Protein AF-A0A653N798-F1 (afdb_monomer_lite)

Structure (mmCIF, N/CA/C/O backbone):
data_AF-A0A653N798-F1
#
_entry.id   AF-A0A653N798-F1
#
loop_
_atom_site.group_PDB
_atom_site.id
_atom_site.type_symbol
_atom_site.label_atom_id
_atom_site.label_alt_id
_atom_site.label_comp_id
_atom_site.label_asym_id
_atom_site.label_entity_id
_atom_site.label_seq_id
_atom_site.pdbx_PDB_ins_code
_atom_site.Cartn_x
_atom_site.Cartn_y
_atom_site.Cartn_z
_atom_site.occupancy
_atom_site.B_iso_or_equiv
_atom_site.auth_seq_id
_atom_site.auth_comp_id
_atom_site.auth_asym_id
_atom_site.auth_atom_id
_atom_site.pdbx_PDB_model_num
ATOM 1 N N . MET A 1 1 ? 17.324 -3.399 -10.625 1.00 62.28 1 MET A N 1
ATOM 2 C CA . MET A 1 1 ? 15.916 -2.979 -10.797 1.00 62.28 1 MET A CA 1
ATOM 3 C C . MET A 1 1 ? 15.887 -1.470 -10.972 1.00 62.28 1 MET A C 1
ATOM 5 O O . MET A 1 1 ? 16.654 -0.811 -10.271 1.00 62.28 1 MET A O 1
ATOM 9 N N . PRO A 1 2 ? 15.080 -0.922 -11.895 1.00 86.00 2 PRO A N 1
ATOM 10 C CA . PRO A 1 2 ? 14.890 0.522 -12.011 1.00 86.00 2 PRO A CA 1
ATOM 11 C C . PRO A 1 2 ? 14.485 1.112 -10.656 1.00 86.00 2 PRO A C 1
ATOM 13 O O . PRO A 1 2 ? 13.701 0.500 -9.929 1.00 86.00 2 PRO A O 1
ATOM 16 N N . TYR A 1 3 ? 14.994 2.297 -10.317 1.00 88.75 3 TYR A N 1
ATOM 17 C CA . TYR A 1 3 ? 14.675 2.965 -9.050 1.00 88.75 3 TYR A CA 1
ATOM 18 C C . TYR A 1 3 ? 13.157 3.156 -8.877 1.00 88.75 3 TYR A C 1
ATOM 20 O O . TYR A 1 3 ? 12.639 2.947 -7.784 1.00 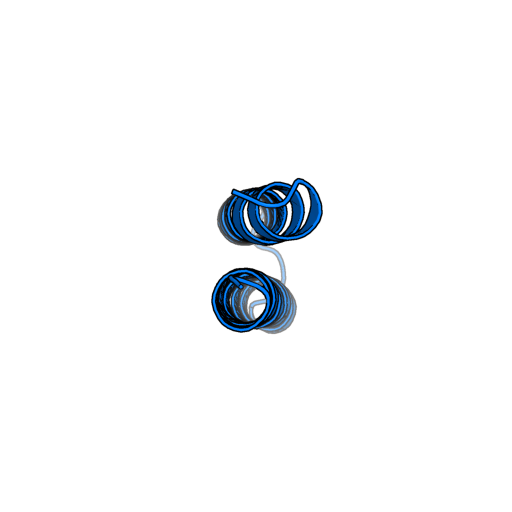88.75 3 TYR A O 1
ATOM 28 N N . TRP A 1 4 ? 12.428 3.424 -9.966 1.00 90.12 4 TRP A N 1
ATOM 29 C CA . TRP A 1 4 ? 10.965 3.514 -9.967 1.00 90.12 4 TRP A CA 1
ATOM 30 C C . TRP A 1 4 ? 10.259 2.212 -9.580 1.00 90.12 4 TRP A C 1
ATOM 32 O O . TRP A 1 4 ? 9.356 2.243 -8.750 1.00 90.12 4 TRP A O 1
ATOM 42 N N . THR A 1 5 ? 10.688 1.067 -10.114 1.00 92.31 5 THR A N 1
ATOM 43 C CA . THR A 1 5 ? 10.138 -0.248 -9.749 1.00 92.31 5 THR A CA 1
ATOM 44 C C . THR A 1 5 ? 10.318 -0.523 -8.260 1.00 92.31 5 THR A C 1
ATOM 46 O O . THR A 1 5 ? 9.370 -0.915 -7.582 1.00 92.31 5 THR A O 1
ATOM 49 N N . THR A 1 6 ? 11.520 -0.271 -7.733 1.00 93.69 6 THR A N 1
ATOM 50 C CA . THR A 1 6 ? 11.817 -0.467 -6.309 1.00 93.69 6 THR A CA 1
ATOM 51 C C . THR A 1 6 ? 10.951 0.435 -5.432 1.00 93.69 6 THR A C 1
ATOM 53 O O . THR A 1 6 ? 10.383 -0.039 -4.451 1.00 93.69 6 THR A O 1
ATOM 56 N N . LEU A 1 7 ? 10.806 1.716 -5.795 1.00 95.56 7 LEU A N 1
ATOM 57 C CA . LEU A 1 7 ? 9.967 2.666 -5.061 1.00 95.56 7 LEU A CA 1
ATOM 58 C C . LEU A 1 7 ? 8.491 2.253 -5.063 1.00 95.56 7 LEU A C 1
ATOM 60 O O . LEU A 1 7 ? 7.845 2.326 -4.022 1.00 95.56 7 LEU A O 1
ATOM 64 N N . LEU A 1 8 ? 7.965 1.785 -6.196 1.00 95.88 8 LEU A N 1
ATOM 65 C CA . LEU A 1 8 ? 6.573 1.347 -6.324 1.00 95.88 8 LEU A CA 1
ATOM 66 C C . LEU A 1 8 ? 6.274 0.092 -5.495 1.00 95.88 8 LEU A C 1
ATOM 68 O O . LEU A 1 8 ? 5.266 0.038 -4.789 1.00 95.88 8 LEU A O 1
ATOM 72 N N . ILE A 1 9 ? 7.174 -0.892 -5.513 1.00 96.19 9 ILE A N 1
ATOM 73 C CA . ILE A 1 9 ? 7.032 -2.105 -4.698 1.00 96.19 9 ILE A CA 1
ATOM 74 C C . ILE A 1 9 ? 7.160 -1.764 -3.204 1.00 96.19 9 ILE A C 1
ATOM 76 O O . ILE A 1 9 ? 6.350 -2.224 -2.396 1.00 96.19 9 ILE A O 1
ATOM 80 N N . ALA A 1 10 ? 8.125 -0.916 -2.830 1.00 96.94 10 ALA A N 1
ATOM 81 C CA . ALA A 1 10 ? 8.299 -0.458 -1.451 1.00 96.94 10 ALA A CA 1
ATOM 82 C C . ALA A 1 10 ? 7.075 0.324 -0.944 1.00 96.94 10 ALA A C 1
ATOM 84 O O . ALA A 1 10 ? 6.612 0.089 0.174 1.00 96.94 10 ALA A O 1
ATOM 85 N N . LEU A 1 11 ? 6.507 1.199 -1.781 1.00 97.69 11 LEU A N 1
ATOM 86 C CA . LEU A 1 11 ? 5.263 1.911 -1.492 1.00 97.69 11 LEU A CA 1
ATOM 87 C C . LEU A 1 11 ? 4.106 0.935 -1.266 1.00 97.69 11 LEU A C 1
ATOM 89 O O . LEU A 1 11 ? 3.345 1.104 -0.318 1.00 97.69 11 LEU A O 1
ATOM 93 N N . GLY A 1 12 ? 3.999 -0.113 -2.083 1.00 97.62 12 GLY A N 1
ATOM 94 C CA . GLY A 1 12 ? 3.019 -1.174 -1.877 1.00 97.62 12 GLY A CA 1
ATOM 95 C C . GLY A 1 12 ? 3.136 -1.840 -0.505 1.00 97.62 12 GLY A C 1
ATOM 96 O O . GLY A 1 12 ? 2.141 -1.985 0.204 1.00 97.62 12 GLY A O 1
ATOM 97 N N . GLY A 1 13 ? 4.358 -2.164 -0.078 1.00 97.19 13 GLY A N 1
ATOM 98 C CA . GLY A 1 13 ? 4.619 -2.674 1.270 1.00 97.19 13 GLY A CA 1
ATOM 99 C C . GLY A 1 13 ? 4.201 -1.694 2.376 1.00 97.19 13 GLY A C 1
ATOM 100 O O . GLY A 1 13 ? 3.538 -2.095 3.334 1.00 97.19 13 GLY A O 1
ATOM 101 N N . LEU A 1 14 ? 4.517 -0.402 2.223 1.00 98.19 14 LEU A N 1
ATOM 102 C CA . LEU A 1 14 ? 4.095 0.645 3.164 1.00 98.19 14 LEU A CA 1
ATOM 103 C C . LEU A 1 14 ? 2.571 0.772 3.244 1.00 98.19 14 LEU A C 1
ATOM 105 O O . LEU A 1 14 ? 2.029 0.905 4.338 1.00 98.19 14 LEU A O 1
ATOM 109 N N . LEU A 1 15 ? 1.872 0.692 2.113 1.00 98.06 15 LEU A N 1
ATOM 110 C CA . LEU A 1 15 ? 0.413 0.768 2.060 1.00 98.06 15 LEU A CA 1
ATOM 111 C C . LEU A 1 15 ? -0.251 -0.454 2.715 1.00 98.06 15 LEU A C 1
ATOM 113 O O . LEU A 1 15 ? -1.236 -0.289 3.434 1.00 98.06 15 LEU A O 1
ATOM 117 N N . LEU A 1 16 ? 0.314 -1.658 2.566 1.00 97.75 16 LEU A N 1
ATOM 118 C CA . LEU A 1 16 ? -0.137 -2.843 3.313 1.00 97.75 16 LEU A CA 1
ATOM 119 C C . LEU A 1 16 ? 0.079 -2.682 4.823 1.00 97.75 16 LEU A C 1
ATOM 121 O O . LEU A 1 16 ? -0.819 -2.983 5.612 1.00 97.75 16 LEU A O 1
ATOM 125 N N . GLY A 1 17 ? 1.237 -2.158 5.234 1.00 97.00 17 GLY A N 1
ATOM 126 C CA . GLY A 1 17 ? 1.498 -1.805 6.632 1.00 97.00 17 GLY A CA 1
ATOM 127 C C . GLY A 1 17 ? 0.515 -0.753 7.160 1.00 97.00 17 GLY A C 1
ATOM 128 O O . GLY A 1 17 ? 0.009 -0.876 8.277 1.00 97.00 17 GLY A O 1
ATOM 129 N N . GLY A 1 18 ? 0.175 0.237 6.331 1.00 96.94 18 GLY A N 1
ATOM 130 C CA . GLY A 1 18 ? -0.851 1.241 6.602 1.00 96.94 18 GLY A CA 1
ATOM 131 C C . GLY A 1 18 ? -2.236 0.625 6.797 1.00 96.94 18 GLY A C 1
ATOM 132 O O . GLY A 1 18 ? -2.888 0.914 7.797 1.00 96.94 18 GLY A O 1
ATOM 133 N N . ALA A 1 19 ? -2.656 -0.292 5.919 1.00 96.62 19 ALA A N 1
ATOM 134 C CA . ALA A 1 19 ? -3.918 -1.021 6.061 1.00 96.62 19 ALA A CA 1
ATOM 135 C C . ALA A 1 19 ? -3.981 -1.815 7.378 1.00 96.62 19 ALA A C 1
ATOM 137 O O . ALA A 1 19 ? -4.998 -1.788 8.072 1.00 96.62 19 ALA A O 1
ATOM 138 N N . TYR A 1 20 ? -2.884 -2.479 7.760 1.00 96.75 20 TYR A N 1
ATOM 139 C CA . TYR A 1 20 ? -2.798 -3.196 9.035 1.00 96.75 20 TYR A CA 1
ATOM 140 C C . TYR A 1 20 ? -2.868 -2.249 10.244 1.00 96.75 20 TYR A C 1
ATOM 142 O O . TYR A 1 20 ? -3.566 -2.533 11.219 1.00 96.75 20 TYR A O 1
ATOM 150 N N . SER A 1 21 ? -2.196 -1.099 10.172 1.00 97.19 21 SER A N 1
ATOM 151 C CA . SER A 1 21 ? -2.269 -0.058 11.203 1.00 97.19 21 SER A CA 1
ATOM 152 C C . SER A 1 21 ? -3.693 0.491 11.360 1.00 97.19 21 SER A C 1
ATOM 154 O O . SER A 1 21 ? -4.203 0.557 12.478 1.00 97.19 21 SER A O 1
ATOM 156 N N . LEU A 1 22 ? -4.372 0.794 10.246 1.00 95.81 22 LEU A N 1
ATOM 157 C CA . LEU A 1 22 ? -5.769 1.244 10.227 1.00 95.81 22 LEU A CA 1
ATOM 158 C C . LEU A 1 22 ? -6.705 0.208 10.850 1.00 95.81 22 LEU A C 1
ATOM 160 O O . LEU A 1 22 ? -7.582 0.564 11.635 1.00 95.81 22 LEU A O 1
ATOM 164 N N . ARG A 1 23 ? -6.483 -1.078 10.560 1.00 94.31 23 ARG A N 1
ATOM 165 C CA . ARG A 1 23 ? -7.235 -2.172 11.181 1.00 94.31 23 ARG A CA 1
ATOM 166 C C . ARG A 1 23 ? -7.080 -2.187 12.699 1.00 94.31 23 ARG A C 1
ATOM 168 O O . ARG A 1 23 ? -8.058 -2.410 13.403 1.00 94.31 23 ARG A O 1
ATOM 175 N N . LYS A 1 24 ? -5.868 -1.951 13.208 1.00 95.94 24 LYS A N 1
ATOM 176 C CA . LYS A 1 24 ? -5.586 -1.945 14.652 1.00 95.94 24 LYS A CA 1
ATOM 177 C C . LYS A 1 24 ? -6.158 -0.720 15.371 1.00 95.94 24 LYS A C 1
ATOM 179 O O . LYS A 1 24 ? -6.427 -0.794 16.562 1.00 95.94 24 LYS A O 1
ATOM 184 N N . GLN A 1 25 ? -6.343 0.378 14.648 1.00 95.94 25 GLN A N 1
ATOM 185 C CA . GLN A 1 25 ? -6.960 1.611 15.137 1.00 95.94 25 GLN A CA 1
ATOM 186 C C . GLN A 1 25 ? -8.489 1.635 14.935 1.00 95.94 25 GLN A C 1
ATOM 188 O O . GLN A 1 25 ? -9.099 2.688 15.083 1.00 95.94 25 GLN A O 1
ATOM 193 N N . GLU A 1 26 ? -9.098 0.503 14.557 1.00 93.38 26 GLU A N 1
ATOM 194 C CA . GLU A 1 26 ? -10.544 0.362 14.312 1.00 93.38 26 GLU A CA 1
ATOM 195 C C . GLU A 1 26 ? -11.103 1.361 13.280 1.00 93.38 26 GLU A C 1
ATOM 197 O O . GLU A 1 26 ? -12.284 1.713 13.294 1.00 93.38 26 GLU A O 1
ATOM 202 N N . PHE A 1 27 ? -10.263 1.803 12.336 1.00 94.94 27 PHE A N 1
ATOM 203 C CA . PHE A 1 27 ? -10.707 2.682 11.259 1.00 94.94 27 PHE A CA 1
ATOM 204 C C . PHE A 1 27 ? -11.702 1.973 10.333 1.00 94.94 27 PHE A C 1
ATOM 206 O O . PHE A 1 27 ? -11.671 0.743 10.194 1.00 94.94 27 PHE A O 1
ATOM 213 N N . PRO A 1 28 ? -12.541 2.741 9.617 1.00 96.50 28 PRO A N 1
ATOM 214 C CA . PRO A 1 28 ? -13.550 2.191 8.729 1.00 96.50 28 PRO A CA 1
ATOM 215 C C . PRO A 1 28 ? -12.981 1.205 7.702 1.00 96.50 28 PRO A C 1
ATOM 217 O O . PRO A 1 28 ? -11.953 1.455 7.068 1.00 96.50 28 PRO A O 1
ATOM 220 N N . VAL A 1 29 ? -13.704 0.105 7.479 1.00 95.56 29 VAL A N 1
ATOM 221 C CA . VAL A 1 29 ? -13.281 -0.988 6.586 1.00 95.56 29 VAL A CA 1
ATOM 222 C C . VAL A 1 29 ? -13.051 -0.509 5.148 1.00 95.56 29 VAL A C 1
ATOM 224 O O . VAL A 1 29 ? -12.114 -0.963 4.498 1.00 95.56 29 VAL A O 1
ATOM 227 N N . TRP A 1 30 ? -13.837 0.456 4.658 1.00 95.94 3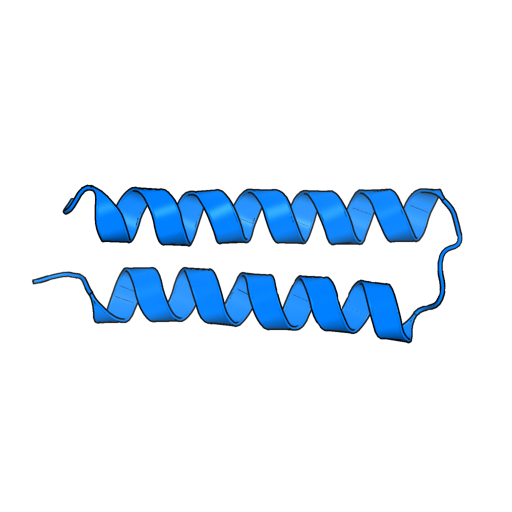0 TRP A N 1
ATOM 228 C CA . TRP A 1 30 ? -13.657 1.019 3.313 1.00 95.94 30 TRP A CA 1
ATOM 229 C C . TRP A 1 30 ? -12.289 1.693 3.132 1.00 95.94 30 TRP A C 1
ATOM 231 O O . TRP A 1 30 ? -11.686 1.570 2.067 1.00 95.94 30 TRP A O 1
ATOM 241 N N . LEU A 1 31 ? -11.757 2.328 4.182 1.00 96.12 31 LEU A N 1
ATOM 242 C CA . LEU A 1 31 ? -10.436 2.954 4.150 1.00 96.12 31 LEU A CA 1
ATOM 243 C C . LEU A 1 31 ? -9.322 1.897 4.152 1.00 96.12 31 LEU A C 1
ATOM 245 O O . LEU A 1 31 ? -8.357 2.018 3.401 1.00 96.12 31 LEU A O 1
ATOM 249 N N . GLN A 1 32 ? -9.486 0.823 4.933 1.00 96.12 32 GLN A N 1
ATOM 250 C CA . GLN A 1 32 ? -8.564 -0.319 4.920 1.00 96.12 32 GLN A CA 1
ATOM 251 C C . GLN A 1 32 ? -8.507 -0.962 3.526 1.00 96.12 32 GLN A C 1
ATOM 253 O O . GLN A 1 32 ? -7.422 -1.191 2.995 1.00 96.12 32 GLN A O 1
ATOM 258 N N . ILE A 1 33 ? -9.672 -1.197 2.909 1.00 97.31 33 ILE A N 1
ATOM 259 C CA . ILE A 1 33 ? -9.778 -1.744 1.549 1.00 97.31 33 ILE A CA 1
ATOM 260 C C . ILE A 1 33 ? -9.104 -0.805 0.545 1.00 97.31 33 ILE A C 1
ATOM 262 O O . ILE A 1 33 ? -8.326 -1.274 -0.280 1.00 97.31 33 ILE A O 1
ATOM 266 N N . GLY A 1 34 ? -9.336 0.508 0.642 1.00 97.81 34 GLY A N 1
ATOM 267 C CA . GLY A 1 34 ? -8.687 1.497 -0.221 1.00 97.81 34 GLY A CA 1
ATOM 268 C C . GLY A 1 34 ? -7.158 1.414 -0.171 1.00 97.81 34 GLY A C 1
ATOM 269 O O . GLY A 1 34 ? -6.509 1.384 -1.215 1.00 97.81 34 GLY A O 1
ATOM 270 N N . PHE A 1 35 ? -6.576 1.281 1.024 1.00 97.88 35 PHE A N 1
ATOM 271 C CA . PHE A 1 35 ? -5.129 1.101 1.180 1.00 97.88 35 PHE A CA 1
ATOM 272 C C . PHE A 1 35 ? -4.626 -0.199 0.550 1.00 97.88 35 PHE A C 1
ATOM 274 O O . PHE A 1 35 ? -3.604 -0.184 -0.136 1.00 97.88 35 PHE A O 1
ATOM 281 N N . VAL A 1 36 ? -5.342 -1.311 0.741 1.00 97.94 36 VAL A N 1
ATOM 282 C CA . VAL A 1 36 ? -4.976 -2.600 0.133 1.00 97.94 36 VAL A CA 1
ATOM 283 C C . VAL A 1 36 ? -5.040 -2.525 -1.393 1.00 97.94 36 VAL A C 1
ATOM 285 O O . VAL A 1 36 ? -4.118 -2.987 -2.061 1.00 97.94 36 VAL A O 1
ATOM 288 N N . VAL A 1 37 ? -6.080 -1.905 -1.959 1.00 98.31 37 VAL A N 1
ATOM 289 C CA . VAL A 1 37 ? -6.215 -1.728 -3.414 1.00 98.31 37 VAL A CA 1
ATOM 290 C C . VAL A 1 37 ? -5.051 -0.905 -3.967 1.00 98.31 37 VAL A C 1
ATOM 292 O O . VAL A 1 37 ? -4.381 -1.350 -4.899 1.00 98.31 37 VAL A O 1
ATOM 295 N N . CYS A 1 38 ? -4.745 0.245 -3.359 1.00 98.12 38 C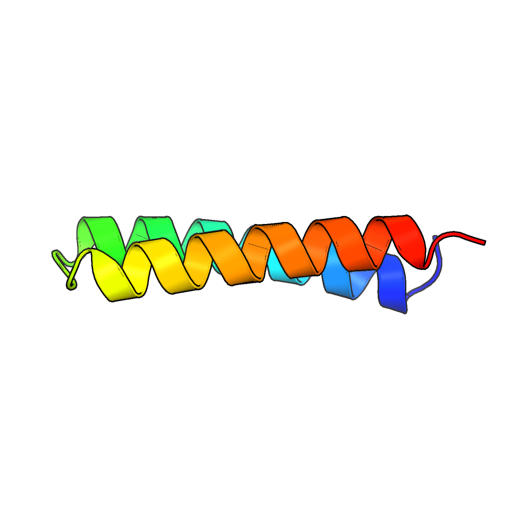YS A N 1
ATOM 296 C CA . CYS A 1 38 ? -3.607 1.071 -3.764 1.00 98.12 38 CYS A CA 1
ATOM 297 C C . CYS A 1 38 ? -2.275 0.321 -3.638 1.00 98.12 38 CYS A C 1
ATOM 299 O O . CYS A 1 38 ? -1.413 0.455 -4.505 1.00 98.12 38 CYS A O 1
ATOM 301 N N . ALA A 1 39 ? -2.109 -0.494 -2.591 1.00 98.19 39 ALA A N 1
ATOM 302 C CA . ALA A 1 39 ? -0.909 -1.297 -2.404 1.00 98.19 39 ALA A CA 1
ATOM 303 C C . ALA A 1 39 ? -0.702 -2.295 -3.547 1.00 98.19 39 ALA A C 1
ATOM 305 O O . ALA A 1 39 ? 0.384 -2.367 -4.121 1.00 98.19 39 ALA A O 1
ATOM 306 N N . VAL A 1 40 ? -1.756 -3.036 -3.899 1.00 98.19 40 VAL A N 1
ATOM 307 C CA . VAL A 1 40 ? -1.728 -3.997 -5.006 1.00 98.19 40 VAL A CA 1
ATOM 308 C C . VAL A 1 40 ? -1.428 -3.280 -6.319 1.00 98.19 40 VAL A C 1
ATOM 310 O O . VAL A 1 40 ? -0.548 -3.718 -7.055 1.00 98.19 40 VAL A O 1
ATOM 313 N N . MET A 1 41 ? -2.090 -2.152 -6.592 1.00 98.06 41 MET A N 1
ATOM 314 C CA . MET A 1 41 ? -1.843 -1.369 -7.806 1.00 98.06 41 MET A CA 1
ATOM 315 C C . MET A 1 41 ? -0.399 -0.872 -7.897 1.00 98.06 41 MET A C 1
ATOM 317 O O . MET A 1 41 ? 0.198 -0.959 -8.967 1.00 98.06 41 MET A O 1
ATOM 321 N N . ALA A 1 42 ? 0.185 -0.396 -6.793 1.00 97.38 42 ALA A N 1
ATOM 322 C CA . ALA A 1 42 ? 1.575 0.048 -6.764 1.00 97.38 42 ALA A CA 1
ATOM 323 C C . ALA A 1 42 ? 2.547 -1.105 -7.064 1.00 97.38 42 ALA A C 1
ATOM 325 O O . ALA A 1 42 ? 3.446 -0.953 -7.887 1.00 97.38 42 ALA A O 1
ATOM 326 N N . ILE A 1 43 ? 2.332 -2.282 -6.466 1.00 96.75 43 ILE A N 1
ATOM 327 C CA . ILE A 1 43 ? 3.166 -3.469 -6.711 1.00 96.75 43 ILE A CA 1
ATOM 328 C C . ILE A 1 43 ? 3.053 -3.915 -8.171 1.00 96.75 43 ILE A C 1
ATOM 330 O O . ILE A 1 43 ? 4.074 -4.113 -8.830 1.00 96.75 43 ILE A O 1
ATOM 334 N N . VAL A 1 44 ? 1.826 -4.027 -8.691 1.00 97.31 44 VAL A N 1
ATOM 335 C CA . VAL A 1 44 ? 1.568 -4.389 -10.093 1.00 97.31 44 VAL A CA 1
ATOM 336 C C . VAL A 1 44 ? 2.243 -3.394 -11.034 1.00 97.31 44 VAL A C 1
ATOM 338 O O . VAL A 1 44 ? 2.957 -3.811 -11.940 1.00 97.31 44 VAL A O 1
ATOM 341 N N . ALA A 1 45 ? 2.093 -2.090 -10.792 1.00 95.75 45 ALA A N 1
ATOM 342 C CA . ALA A 1 45 ? 2.764 -1.062 -11.580 1.00 95.75 45 ALA A CA 1
ATOM 343 C C . ALA A 1 45 ? 4.291 -1.218 -11.537 1.00 95.75 45 ALA A C 1
ATOM 345 O O . ALA A 1 45 ?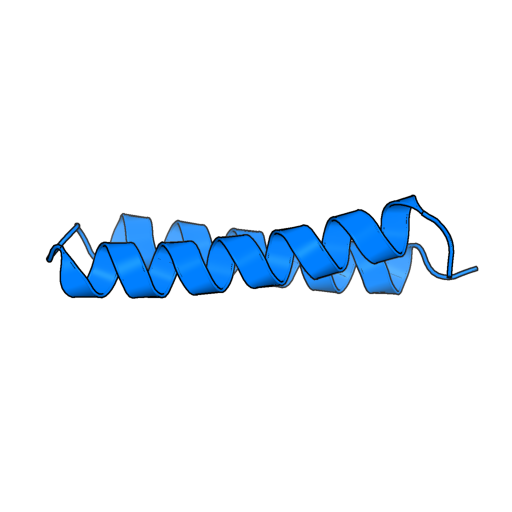 4.941 -1.139 -12.574 1.00 95.75 45 ALA A O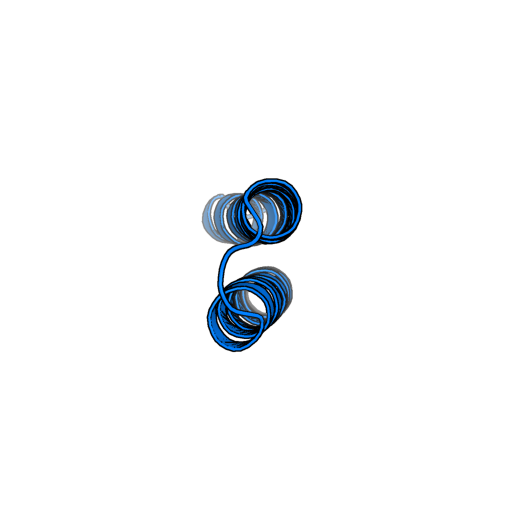 1
ATOM 346 N N . GLY A 1 46 ? 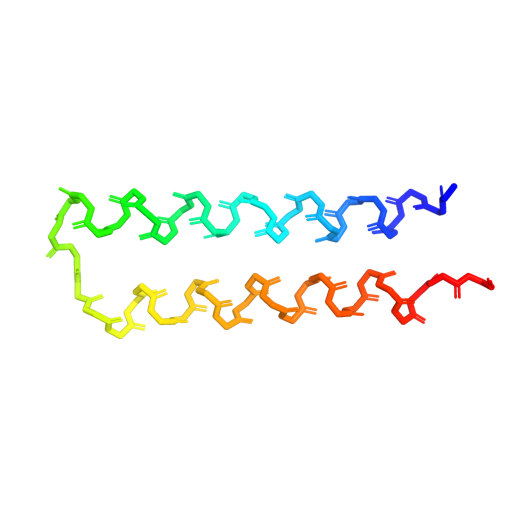4.869 -1.511 -10.368 1.00 94.94 46 GLY A N 1
ATOM 347 C CA . GLY A 1 46 ? 6.300 -1.776 -10.237 1.00 94.94 46 GLY A CA 1
ATOM 348 C C . GLY A 1 46 ? 6.771 -2.910 -11.149 1.00 94.94 46 GLY A C 1
ATOM 349 O O . GLY A 1 46 ? 7.779 -2.750 -11.838 1.00 94.94 46 GLY A O 1
ATOM 350 N N . PHE A 1 47 ? 6.012 -4.009 -11.204 1.00 92.81 47 PHE A N 1
ATOM 351 C CA . PHE A 1 47 ? 6.297 -5.139 -12.091 1.00 92.81 47 PHE A CA 1
ATOM 352 C C . PHE A 1 47 ? 6.130 -4.806 -13.576 1.00 92.81 47 PHE A C 1
ATOM 354 O O . PHE A 1 47 ? 6.957 -5.226 -14.376 1.00 92.81 47 PHE A O 1
ATOM 361 N N . LEU A 1 48 ? 5.110 -4.028 -13.944 1.00 93.75 48 LEU A N 1
ATOM 362 C CA . LEU A 1 48 ? 4.896 -3.595 -15.331 1.00 93.75 48 LEU A CA 1
ATOM 363 C C . LEU A 1 48 ? 5.971 -2.618 -15.832 1.00 93.75 48 LEU A C 1
ATOM 365 O O . LEU A 1 48 ? 6.167 -2.500 -17.036 1.00 93.75 48 LEU A O 1
ATOM 369 N N . LEU A 1 49 ? 6.654 -1.918 -14.922 1.00 90.62 49 LEU A N 1
ATOM 370 C CA . LEU A 1 49 ? 7.780 -1.034 -15.231 1.00 90.62 49 LEU A CA 1
ATOM 371 C C . LEU A 1 49 ? 9.148 -1.740 -15.216 1.00 90.62 49 LEU A C 1
ATOM 373 O O . LEU A 1 49 ? 10.168 -1.064 -15.387 1.00 90.62 49 LEU A O 1
ATOM 377 N N . LEU A 1 50 ? 9.214 -3.062 -15.001 1.00 82.56 50 LEU A N 1
ATOM 378 C CA . LEU A 1 50 ? 10.461 -3.780 -15.267 1.00 82.56 50 LEU A CA 1
ATOM 379 C C . LEU A 1 50 ? 10.763 -3.742 -16.781 1.00 82.56 50 LEU A C 1
ATOM 381 O O . LEU A 1 50 ? 9.858 -4.013 -17.568 1.00 82.56 50 LEU A O 1
ATOM 385 N N . PRO A 1 51 ? 12.002 -3.398 -17.181 1.00 71.31 51 PRO A N 1
ATOM 386 C CA . PRO A 1 51 ? 12.432 -3.423 -18.576 1.00 71.31 51 PRO A CA 1
ATOM 387 C C . PRO A 1 51 ? 12.585 -4.848 -19.114 1.00 71.31 51 PRO A C 1
ATOM 389 O O . PRO A 1 51 ? 12.896 -5.759 -18.308 1.00 71.31 51 PRO A O 1
#

Secondary structure (DSSP, 8-state):
--HHHHHHHHHHHHHHHHHHHHHHTT--HHHHHHHHHHHHHHHHHHHHT--

pLDDT: mean 94.4, std 6.45, range [62.28, 98.31]

Foldseek 3Di:
DPPQLVVLLVQLVVLLVVLVVCVVVVHDPVVSVVSNVSSVVSNVVSVVPDD

Sequence (51 aa):
MPYWTTLLIALGGLLLGGAYSLRKQEFPVWLQIGFVVCAVMAIVAGFLLLP

Radius of gyration: 12.01 Å; chains: 1; bounding box: 30×9×34 Å